Protein AF-A0A260YWH6-F1 (afdb_monomer)

Structure (mmCIF, N/CA/C/O backbone):
data_AF-A0A260YWH6-F1
#
_entry.id   AF-A0A260YWH6-F1
#
loop_
_atom_site.group_PDB
_atom_site.id
_atom_site.type_symbol
_atom_site.label_atom_id
_atom_site.label_alt_id
_atom_site.label_comp_id
_atom_site.label_asym_id
_atom_site.label_entity_id
_atom_site.label_seq_id
_atom_site.pdbx_PDB_ins_code
_atom_site.Cartn_x
_atom_site.Cartn_y
_atom_site.Cartn_z
_atom_site.occupancy
_atom_site.B_iso_or_equiv
_atom_site.auth_seq_id
_atom_site.auth_comp_id
_atom_site.auth_asym_id
_atom_site.auth_atom_id
_atom_site.pdbx_PDB_model_num
ATOM 1 N N . MET A 1 1 ? -33.234 31.877 39.014 1.00 32.28 1 MET A N 1
ATOM 2 C CA . MET A 1 1 ? -32.967 30.849 40.041 1.00 32.28 1 MET A CA 1
ATOM 3 C C . MET A 1 1 ? -32.584 29.571 39.314 1.00 32.28 1 MET A C 1
ATOM 5 O O . MET A 1 1 ? -33.385 29.103 38.520 1.00 32.28 1 MET A O 1
ATOM 9 N N . LEU A 1 2 ? -31.367 29.059 39.511 1.00 42.53 2 LEU A N 1
ATOM 10 C CA . LEU A 1 2 ? -31.005 27.709 39.069 1.00 42.53 2 LEU A CA 1
ATOM 11 C C . LEU A 1 2 ? -31.617 26.743 40.082 1.00 42.53 2 LEU A C 1
ATOM 13 O O . LEU A 1 2 ? -31.107 26.606 41.191 1.00 42.53 2 LEU A O 1
ATOM 17 N N . GLN A 1 3 ? -32.765 26.162 39.741 1.00 45.50 3 GLN A N 1
ATOM 18 C CA . GLN A 1 3 ? -33.312 25.055 40.515 1.00 45.50 3 GLN A CA 1
ATOM 19 C C . GLN A 1 3 ? -32.370 23.866 40.331 1.00 45.50 3 GLN A C 1
ATOM 21 O O . GLN A 1 3 ? -32.133 23.433 39.204 1.00 45.50 3 GLN A O 1
ATOM 26 N N . SER A 1 4 ? -31.817 23.351 41.430 1.00 48.03 4 SER A N 1
ATOM 27 C CA . SER A 1 4 ? -31.224 22.020 41.441 1.00 48.03 4 SER A CA 1
ATOM 28 C C . SER A 1 4 ? -32.357 21.038 41.165 1.00 48.03 4 SER A C 1
ATOM 30 O O . SER A 1 4 ? -33.121 20.694 42.067 1.00 48.03 4 SER A O 1
ATOM 32 N N . VAL A 1 5 ? -32.522 20.661 39.898 1.00 60.81 5 VAL A N 1
ATOM 33 C CA . VAL A 1 5 ? -33.366 19.530 39.522 1.00 60.81 5 VAL A CA 1
ATOM 34 C C . VAL A 1 5 ? -32.841 18.359 40.340 1.00 60.81 5 VAL A C 1
ATOM 36 O O . VAL A 1 5 ? -31.656 18.035 40.251 1.00 60.81 5 VAL A O 1
ATOM 39 N N . SER A 1 6 ? -33.684 17.785 41.198 1.00 63.22 6 SER A N 1
ATOM 40 C CA . SER A 1 6 ? -33.391 16.519 41.858 1.00 63.22 6 SER A CA 1
ATOM 41 C C . SER A 1 6 ? -33.384 15.458 40.765 1.00 63.22 6 SER A C 1
ATOM 43 O O . SER A 1 6 ? -34.406 14.835 40.490 1.00 63.22 6 SER A O 1
ATOM 45 N N . LEU A 1 7 ? -32.261 15.367 40.055 1.00 59.47 7 LEU A N 1
ATOM 46 C CA . LEU A 1 7 ? -32.032 14.378 39.022 1.00 59.47 7 LEU A CA 1
ATOM 47 C C . LEU A 1 7 ? -32.087 13.031 39.738 1.00 59.47 7 LEU A C 1
ATOM 49 O O . LEU A 1 7 ? -31.235 12.757 40.588 1.00 59.47 7 LEU A O 1
ATOM 53 N N . SER A 1 8 ? -33.124 12.238 39.470 1.00 77.88 8 SER A N 1
ATOM 54 C CA . SER A 1 8 ? -33.134 10.868 39.961 1.00 77.88 8 SER A CA 1
ATOM 55 C C . SER A 1 8 ? -31.945 10.125 39.344 1.00 77.88 8 SER A C 1
ATOM 57 O O . SER A 1 8 ? -31.432 10.505 38.288 1.00 77.88 8 SER A O 1
ATOM 59 N N . GLU A 1 9 ? -31.469 9.078 40.009 1.00 75.75 9 GLU A N 1
ATOM 60 C CA . GLU A 1 9 ? -30.379 8.255 39.477 1.00 75.75 9 GLU A CA 1
ATOM 61 C C . GLU A 1 9 ? -30.746 7.674 38.097 1.00 75.75 9 GLU A C 1
ATOM 63 O O . GLU A 1 9 ? -29.919 7.633 37.187 1.00 75.75 9 GLU A O 1
ATOM 68 N N . GLU A 1 10 ? -32.022 7.347 37.895 1.00 81.38 10 GLU A N 1
ATOM 69 C CA . GLU A 1 10 ? -32.573 6.899 36.614 1.00 81.38 10 GLU A CA 1
ATOM 70 C C . GLU A 1 10 ? -32.514 7.993 35.538 1.00 81.38 10 GLU A C 1
ATOM 72 O O . GLU A 1 10 ? -32.070 7.723 34.421 1.00 81.38 10 GLU A O 1
ATOM 77 N N . ASP A 1 11 ? -32.861 9.241 35.871 1.00 80.19 11 ASP A N 1
ATOM 78 C CA . ASP A 1 11 ? -32.753 10.379 34.948 1.00 80.19 11 ASP A CA 1
ATOM 79 C C . ASP A 1 11 ? -31.291 10.694 34.595 1.00 80.19 11 ASP A C 1
ATOM 81 O O . ASP A 1 11 ? -30.980 11.035 33.450 1.00 80.19 11 ASP A O 1
ATOM 85 N N . TYR A 1 12 ? -30.374 10.544 35.557 1.00 81.81 12 TYR A N 1
ATOM 86 C CA . TYR A 1 12 ? -28.936 10.675 35.329 1.00 81.81 12 TYR A CA 1
ATOM 87 C C . TYR A 1 12 ? -28.430 9.627 34.334 1.00 81.81 12 TYR A C 1
ATOM 89 O O . TYR A 1 12 ? -27.740 9.973 33.370 1.00 81.81 12 TYR A O 1
ATOM 97 N N . HIS A 1 13 ? -28.788 8.357 34.533 1.00 83.38 13 HIS A N 1
ATOM 98 C CA . HIS A 1 13 ? -28.404 7.273 33.632 1.00 83.38 13 HIS A CA 1
ATOM 99 C C . HIS A 1 13 ? -29.040 7.422 32.248 1.00 83.38 13 HIS A C 1
ATOM 101 O O . HIS A 1 13 ? -28.347 7.262 31.245 1.00 83.38 13 HIS A O 1
ATOM 107 N N . ALA A 1 14 ? -30.311 7.821 32.167 1.00 84.19 14 ALA A N 1
ATOM 108 C CA . ALA A 1 14 ? -30.985 8.074 30.897 1.00 84.19 14 ALA A CA 1
ATOM 109 C C . ALA A 1 14 ? -30.327 9.222 30.112 1.00 84.19 14 ALA A C 1
ATOM 111 O O . ALA A 1 14 ? -30.090 9.098 28.906 1.00 84.19 14 ALA A O 1
ATOM 112 N N . LEU A 1 15 ? -29.982 10.324 30.788 1.00 82.50 15 LEU A N 1
ATOM 113 C CA . LEU A 1 15 ? -29.278 11.450 30.176 1.00 82.50 15 LEU A CA 1
ATOM 114 C C . LEU A 1 15 ? -27.868 11.050 29.737 1.00 82.50 15 LEU A C 1
ATOM 116 O O . LEU A 1 15 ? -27.470 11.358 28.614 1.00 82.50 15 LEU A O 1
ATOM 120 N N . ARG A 1 16 ? -27.130 10.332 30.589 1.00 80.19 16 ARG A N 1
ATOM 121 C CA . ARG A 1 16 ? -25.798 9.809 30.273 1.00 80.19 16 ARG A CA 1
ATOM 122 C C . ARG A 1 16 ? -25.835 8.901 29.048 1.00 80.19 16 ARG A C 1
ATOM 124 O O . ARG A 1 16 ? -25.057 9.135 28.134 1.00 80.19 16 ARG A O 1
ATOM 131 N N . ASP A 1 17 ? -26.747 7.937 28.981 1.00 80.69 17 ASP A N 1
ATOM 132 C CA . ASP A 1 17 ? -26.873 7.033 27.834 1.00 80.69 17 ASP A CA 1
ATOM 133 C C . ASP A 1 17 ? -27.301 7.768 26.557 1.00 80.69 17 ASP A C 1
ATOM 135 O O . ASP A 1 17 ? -26.948 7.368 25.446 1.00 80.69 17 ASP A O 1
ATOM 139 N N . SER A 1 18 ? -28.104 8.827 26.682 1.00 80.50 18 SER A N 1
ATOM 140 C CA . SER A 1 18 ? -28.495 9.668 25.548 1.00 80.50 18 SER A CA 1
ATOM 141 C C . SER A 1 18 ? -27.300 10.463 25.018 1.00 80.50 18 SER A C 1
ATOM 143 O O . SER A 1 18 ? -27.020 10.438 23.819 1.00 80.50 18 SER A O 1
ATOM 145 N N . LEU A 1 19 ? -26.524 11.078 25.915 1.00 77.38 19 LEU A N 1
ATOM 146 C CA . LEU A 1 19 ? -25.275 11.762 25.580 1.00 77.38 19 LEU A CA 1
ATOM 147 C C . LEU A 1 19 ? -24.243 10.786 25.010 1.00 77.38 19 LEU A C 1
ATOM 149 O O . LEU A 1 19 ? -23.577 11.094 24.027 1.00 77.38 19 LEU A O 1
ATOM 153 N N . GLU A 1 20 ? -24.142 9.582 25.562 1.00 74.50 20 GLU A N 1
ATOM 154 C CA . GLU A 1 20 ? -23.256 8.545 25.054 1.00 74.50 20 GLU A CA 1
ATOM 155 C C . GLU A 1 20 ? -23.697 8.100 23.651 1.00 74.50 20 GLU A C 1
ATOM 157 O O . GLU A 1 20 ? -22.885 8.057 22.739 1.00 74.50 20 GLU A O 1
ATOM 162 N N . ARG A 1 21 ? -24.990 7.912 23.382 1.00 70.50 21 ARG A N 1
ATOM 163 C CA . ARG A 1 21 ? -25.473 7.635 22.015 1.00 70.50 21 ARG A CA 1
ATOM 164 C C . ARG A 1 21 ? -25.242 8.787 21.035 1.00 70.50 21 ARG A C 1
ATOM 166 O O . ARG A 1 21 ? -24.959 8.547 19.863 1.00 70.50 21 ARG A O 1
ATOM 173 N N . GLN A 1 22 ? -25.373 10.029 21.490 1.00 68.62 22 GLN A N 1
ATOM 174 C CA . GLN A 1 22 ? -25.286 11.209 20.630 1.00 68.62 22 GLN A CA 1
ATOM 175 C C . GLN A 1 22 ? -23.834 11.624 20.340 1.00 68.62 22 GLN A C 1
ATOM 177 O O . GLN A 1 22 ? -23.536 12.083 19.235 1.00 68.62 22 GLN A O 1
ATOM 182 N N . TYR A 1 23 ? -22.927 11.419 21.299 1.00 61.41 23 TYR A N 1
ATOM 183 C CA . TYR A 1 23 ? -21.534 11.870 21.233 1.00 61.41 23 TYR A CA 1
ATOM 184 C C . TYR A 1 23 ? -20.511 10.727 21.171 1.00 61.41 23 TYR A C 1
ATOM 186 O O . TYR A 1 23 ? -19.459 10.901 20.557 1.00 61.41 23 TYR A O 1
ATOM 194 N N . ASN A 1 24 ? -20.808 9.538 21.704 1.00 63.50 24 ASN A N 1
ATOM 195 C CA . ASN A 1 24 ? -19.923 8.367 21.663 1.00 63.50 24 ASN A CA 1
ATOM 196 C C . ASN A 1 24 ? -20.107 7.574 20.354 1.00 63.50 24 ASN A C 1
ATOM 198 O O . ASN A 1 24 ? -20.409 6.380 20.331 1.00 63.50 24 ASN A O 1
ATOM 202 N N . ARG A 1 25 ? -19.879 8.249 19.218 1.00 65.44 25 ARG A N 1
ATOM 203 C CA . ARG A 1 25 ? -19.856 7.640 17.872 1.00 65.44 25 ARG A CA 1
ATOM 204 C C . ARG A 1 25 ? -18.601 6.793 17.632 1.00 65.44 25 ARG A C 1
ATOM 206 O O . ARG A 1 25 ? -18.305 6.426 16.497 1.00 65.44 25 ARG A O 1
ATOM 213 N N . ASP A 1 26 ? -17.818 6.478 18.661 1.00 65.62 26 ASP A N 1
ATOM 214 C CA . ASP A 1 26 ? -16.565 5.738 18.511 1.00 65.62 26 ASP A CA 1
ATOM 215 C C . ASP A 1 26 ? -16.775 4.318 17.990 1.00 65.62 26 ASP A C 1
ATOM 217 O O . ASP A 1 26 ? -15.992 3.835 17.169 1.00 65.62 26 ASP A O 1
ATOM 221 N N . LYS A 1 27 ? -17.875 3.674 18.389 1.00 64.06 27 LYS A N 1
ATOM 222 C CA . LYS A 1 27 ? -18.241 2.342 17.898 1.00 64.06 27 LYS A CA 1
ATOM 223 C C . LYS A 1 27 ? -18.649 2.380 16.422 1.00 64.06 27 LYS A C 1
ATOM 225 O O . LYS A 1 27 ? -18.122 1.604 15.627 1.00 64.06 27 LYS A O 1
ATOM 230 N N . ASP A 1 28 ? -19.483 3.349 16.043 1.00 70.12 28 ASP A N 1
ATOM 231 C CA . ASP A 1 28 ? -19.915 3.559 14.655 1.00 70.12 28 ASP A CA 1
ATOM 232 C C . ASP A 1 28 ? -18.749 3.970 13.747 1.00 70.12 28 ASP A C 1
ATOM 234 O O . ASP A 1 28 ? -18.613 3.485 12.624 1.00 70.12 28 ASP A O 1
ATOM 238 N N . THR A 1 29 ? -17.851 4.825 14.241 1.00 76.62 29 THR A N 1
ATOM 239 C CA . THR A 1 29 ? -16.655 5.245 13.498 1.00 76.62 29 THR A CA 1
ATOM 240 C C . THR A 1 29 ? -15.651 4.107 13.352 1.00 76.62 29 THR A C 1
ATOM 242 O O . THR A 1 29 ? -15.090 3.948 12.272 1.00 76.62 29 THR A O 1
ATOM 245 N N . LYS A 1 30 ? -15.460 3.263 14.374 1.00 82.56 30 LYS A N 1
ATOM 246 C CA . LYS A 1 30 ? -14.641 2.045 14.273 1.00 82.56 30 LYS A CA 1
ATOM 247 C C . LYS A 1 30 ? -15.208 1.074 13.236 1.00 82.56 30 LYS A C 1
ATOM 249 O O . LYS A 1 30 ? -14.462 0.615 12.374 1.00 82.56 30 LYS A O 1
ATOM 254 N N . GLN A 1 31 ? -16.512 0.802 13.279 1.00 82.50 31 GLN A N 1
ATOM 255 C CA . GLN A 1 31 ? -17.187 -0.059 12.302 1.00 82.50 31 GLN A CA 1
ATOM 256 C C . GLN A 1 31 ? -17.036 0.496 10.875 1.00 82.50 31 GLN A C 1
ATOM 258 O O . GLN A 1 31 ? -16.728 -0.248 9.945 1.00 82.50 31 GLN A O 1
ATOM 263 N N . ASN A 1 32 ? -17.188 1.812 10.710 1.00 84.94 32 ASN A N 1
ATOM 264 C CA . ASN A 1 32 ? -17.016 2.494 9.431 1.00 84.94 32 ASN A CA 1
ATOM 265 C C . ASN A 1 32 ? -15.573 2.384 8.906 1.00 84.94 32 ASN A C 1
ATOM 267 O O . ASN A 1 32 ? -15.369 2.050 7.744 1.00 84.94 32 ASN A O 1
ATOM 271 N N . LEU A 1 33 ? -14.564 2.594 9.754 1.00 85.88 33 LEU A N 1
ATOM 272 C CA . LEU A 1 33 ? -13.154 2.451 9.373 1.00 85.88 33 LEU A CA 1
ATOM 273 C C . LEU A 1 33 ? -12.811 1.008 8.961 1.00 85.88 33 LEU A C 1
ATOM 275 O O . LEU A 1 33 ? -12.128 0.804 7.960 1.00 85.88 33 LEU A O 1
ATOM 279 N N . ILE A 1 34 ? -13.325 0.003 9.680 1.00 86.69 34 ILE A N 1
ATOM 280 C CA . ILE A 1 34 ? -13.176 -1.413 9.298 1.00 86.69 34 ILE A CA 1
ATOM 281 C C . ILE A 1 34 ? -13.825 -1.665 7.933 1.00 86.69 34 ILE A C 1
ATOM 283 O O . ILE A 1 34 ? -13.226 -2.301 7.070 1.00 86.69 34 ILE A O 1
ATOM 287 N N . HIS A 1 35 ? -15.030 -1.138 7.709 1.00 86.88 35 HIS A N 1
ATOM 288 C CA . HIS A 1 35 ? -15.725 -1.268 6.429 1.00 86.88 35 HIS A CA 1
ATOM 289 C C . HIS A 1 35 ? -14.957 -0.615 5.279 1.00 86.88 35 HIS A C 1
ATOM 291 O O . HIS A 1 35 ? -14.865 -1.193 4.197 1.00 86.88 35 HIS A O 1
ATOM 297 N N . GLN A 1 36 ? -14.363 0.556 5.519 1.00 87.75 36 GLN A N 1
ATOM 298 C CA . GLN A 1 36 ? -13.505 1.236 4.552 1.00 87.75 36 GLN A CA 1
ATOM 299 C C . GLN A 1 36 ? -12.283 0.391 4.201 1.00 87.75 36 GLN A C 1
ATOM 301 O O . GLN A 1 36 ? -12.016 0.212 3.018 1.00 87.75 36 GLN A O 1
ATOM 306 N N . LEU A 1 37 ? -11.589 -0.190 5.188 1.00 90.00 37 LEU A N 1
ATOM 307 C CA . LEU A 1 37 ? -10.461 -1.090 4.922 1.00 90.00 37 LEU A CA 1
ATOM 308 C C . LEU A 1 37 ? -10.897 -2.352 4.173 1.00 90.00 37 LEU A C 1
ATOM 310 O O . LEU A 1 37 ? -10.248 -2.754 3.211 1.00 90.00 37 LEU A O 1
ATOM 314 N N . ASN A 1 38 ? -12.022 -2.956 4.553 1.00 87.12 38 ASN A N 1
ATOM 315 C CA . ASN A 1 38 ? -12.535 -4.162 3.903 1.00 87.12 38 ASN A CA 1
ATOM 316 C C . ASN A 1 38 ? -12.938 -3.917 2.447 1.00 87.12 38 ASN A C 1
ATOM 318 O O . ASN A 1 38 ? -12.718 -4.788 1.608 1.00 87.12 38 ASN A O 1
ATOM 322 N N . LYS A 1 39 ? -13.470 -2.737 2.126 1.00 89.38 39 LYS A N 1
ATOM 323 C CA . LYS A 1 39 ? -13.780 -2.332 0.748 1.00 89.38 39 LYS A CA 1
ATOM 324 C C . LYS A 1 39 ? -12.595 -1.743 -0.007 1.00 89.38 39 LYS A C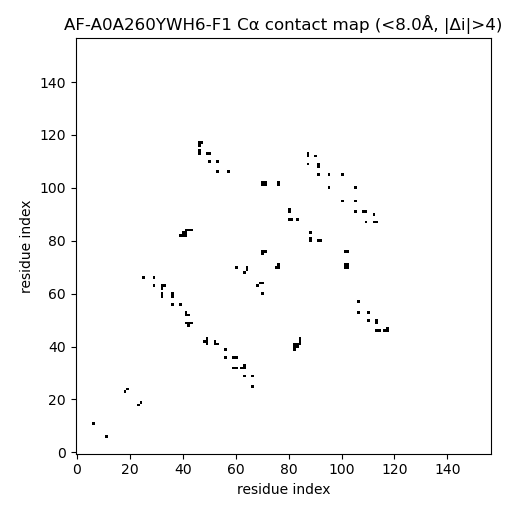 1
ATOM 326 O O . LYS A 1 39 ? -12.699 -1.550 -1.212 1.00 89.38 39 LYS A O 1
ATOM 331 N N . PHE A 1 40 ? -11.493 -1.457 0.680 1.00 91.50 40 PHE A N 1
ATOM 332 C CA . PHE A 1 40 ? -10.318 -0.869 0.063 1.00 91.50 40 PHE A CA 1
ATOM 333 C C . PHE A 1 40 ? -9.720 -1.820 -0.975 1.00 91.50 40 PHE A C 1
ATOM 335 O O . PHE A 1 40 ? -9.485 -2.997 -0.673 1.00 91.50 40 PHE A O 1
ATOM 342 N N . SER A 1 41 ? -9.451 -1.284 -2.159 1.00 88.94 41 SER A N 1
ATOM 343 C CA . SER A 1 41 ? -8.736 -1.929 -3.256 1.00 88.94 41 SER A CA 1
ATOM 344 C C . SER A 1 41 ? -7.559 -1.048 -3.648 1.00 88.94 41 SER A C 1
ATOM 346 O O . SER A 1 41 ? -7.710 0.169 -3.746 1.00 88.94 41 SER A O 1
ATOM 348 N N . PHE A 1 42 ? -6.403 -1.659 -3.871 1.00 90.88 42 PHE A N 1
ATOM 349 C CA . PHE A 1 42 ? -5.229 -0.946 -4.352 1.00 90.88 42 PHE A CA 1
ATOM 350 C C . PHE A 1 42 ? -5.297 -0.764 -5.866 1.00 90.88 42 PHE A C 1
ATOM 352 O O . PHE A 1 42 ? -5.760 -1.652 -6.579 1.00 90.88 42 PHE A O 1
ATOM 359 N N . SER A 1 43 ? -4.800 0.371 -6.348 1.00 89.62 43 SER A N 1
ATOM 360 C CA . SER A 1 43 ? -4.570 0.584 -7.775 1.00 89.62 43 SER A CA 1
ATOM 361 C C . SER A 1 43 ? -3.520 -0.397 -8.313 1.00 89.62 43 SER A C 1
ATOM 363 O O . SER A 1 43 ? -2.476 -0.584 -7.688 1.00 89.62 43 SER A O 1
ATOM 365 N N . GLU A 1 44 ? -3.775 -1.002 -9.477 1.00 87.38 44 GLU A N 1
ATOM 366 C CA . GLU A 1 44 ? -2.864 -1.974 -10.116 1.00 87.38 44 GLU A CA 1
ATOM 367 C C . GLU A 1 44 ? -2.079 -1.397 -11.307 1.00 87.38 44 GLU A C 1
ATOM 369 O O . GLU A 1 44 ? -1.051 -1.954 -11.698 1.00 87.38 44 GLU A O 1
ATOM 374 N N . ASP A 1 45 ? -2.547 -0.273 -11.859 1.00 83.31 45 ASP A N 1
ATOM 375 C CA . ASP A 1 45 ? -2.061 0.285 -13.128 1.00 83.31 45 ASP A CA 1
ATOM 376 C C . ASP A 1 45 ? -0.861 1.230 -12.975 1.00 83.31 45 ASP A C 1
ATOM 378 O O . ASP A 1 45 ? -0.122 1.464 -13.929 1.00 83.31 45 ASP A O 1
ATOM 382 N N . SER A 1 46 ? -0.674 1.809 -11.788 1.00 87.62 46 SER A N 1
ATOM 383 C CA . SER A 1 46 ? 0.299 2.874 -11.543 1.00 87.62 46 SER A CA 1
ATOM 384 C C . SER A 1 46 ? 0.957 2.694 -10.185 1.00 87.62 46 SER A C 1
ATOM 386 O O . SER A 1 46 ? 0.296 2.705 -9.143 1.00 87.62 46 SER A O 1
ATOM 388 N N . TYR A 1 47 ? 2.288 2.590 -10.180 1.00 88.50 47 TYR A N 1
ATOM 389 C CA . TYR A 1 47 ? 3.053 2.533 -8.936 1.00 88.50 47 TYR A CA 1
ATOM 390 C C . TYR A 1 47 ? 2.925 3.821 -8.118 1.00 88.50 47 TYR A C 1
ATOM 392 O O . TYR A 1 47 ? 3.115 3.785 -6.905 1.00 88.50 47 TYR A O 1
ATOM 400 N N . GLU A 1 48 ? 2.643 4.965 -8.746 1.00 86.75 48 GLU A N 1
ATOM 401 C CA . GLU A 1 48 ? 2.390 6.230 -8.041 1.00 86.75 48 GLU A CA 1
ATOM 402 C C . GLU A 1 48 ? 1.069 6.202 -7.280 1.00 86.75 48 GLU A C 1
ATOM 404 O O . GLU A 1 48 ? 1.014 6.561 -6.102 1.00 86.75 48 GLU A O 1
ATOM 409 N N . ASP A 1 49 ? 0.018 5.705 -7.921 1.00 90.19 49 ASP A N 1
ATOM 410 C CA . ASP A 1 49 ? -1.295 5.617 -7.294 1.00 90.19 49 ASP A CA 1
ATOM 411 C C . ASP A 1 49 ? -1.325 4.520 -6.230 1.00 90.19 49 ASP A C 1
ATOM 413 O O . ASP A 1 49 ? -1.889 4.723 -5.157 1.00 90.19 49 ASP A O 1
ATOM 417 N N . MET A 1 50 ? -0.590 3.426 -6.440 1.00 91.81 50 MET A N 1
ATOM 418 C CA . MET A 1 50 ? -0.407 2.384 -5.432 1.00 91.81 50 MET A CA 1
ATOM 419 C C . MET A 1 50 ? 0.281 2.904 -4.159 1.00 91.81 50 MET A C 1
ATOM 421 O O . MET A 1 50 ? -0.096 2.523 -3.052 1.00 91.81 50 MET A O 1
ATOM 425 N N . GLU A 1 51 ? 1.258 3.807 -4.287 1.00 90.62 51 GLU A N 1
ATOM 426 C CA . GLU A 1 51 ? 1.911 4.450 -3.139 1.00 90.62 51 GLU A CA 1
ATOM 427 C C . GLU A 1 51 ? 0.945 5.376 -2.379 1.00 90.62 51 GLU A C 1
ATOM 429 O O . GLU A 1 51 ? 0.899 5.376 -1.144 1.00 90.62 51 GLU A O 1
ATOM 434 N N . LYS A 1 52 ? 0.125 6.146 -3.104 1.00 91.50 52 LYS A N 1
ATOM 435 C CA . LYS A 1 52 ? -0.933 6.980 -2.506 1.00 91.50 52 LYS A CA 1
ATOM 436 C C . LYS A 1 52 ? -1.964 6.120 -1.781 1.00 91.50 52 LYS A C 1
ATOM 438 O O . LYS A 1 52 ? -2.392 6.470 -0.682 1.00 91.50 52 LYS A O 1
ATOM 443 N N . ASP A 1 53 ? -2.343 4.994 -2.367 1.00 93.00 53 ASP A N 1
ATOM 444 C CA . ASP A 1 53 ? -3.298 4.061 -1.782 1.00 93.00 53 ASP A CA 1
ATOM 445 C C . ASP A 1 53 ? -2.731 3.375 -0.538 1.00 93.00 53 ASP A C 1
ATOM 447 O O . ASP A 1 53 ? -3.423 3.289 0.478 1.00 93.00 53 ASP A O 1
ATOM 451 N N . LEU A 1 54 ? -1.449 3.002 -0.545 1.00 93.38 54 LEU A N 1
ATOM 452 C CA . LEU A 1 54 ? -0.765 2.494 0.644 1.00 93.38 54 LEU A CA 1
ATOM 453 C C . LEU A 1 54 ? -0.771 3.515 1.781 1.00 93.38 54 LEU A C 1
ATOM 455 O O . LEU A 1 54 ? -1.094 3.163 2.916 1.00 93.38 54 LEU A O 1
ATOM 459 N N . ASN A 1 55 ? -0.489 4.783 1.482 1.00 92.44 55 ASN A N 1
ATOM 460 C CA . ASN A 1 55 ? -0.568 5.861 2.465 1.00 92.44 55 ASN A CA 1
ATOM 461 C C . ASN A 1 55 ? -1.980 6.001 3.054 1.00 92.44 55 ASN A C 1
ATOM 463 O O . ASN A 1 55 ? -2.129 6.017 4.276 1.00 92.44 55 ASN A O 1
ATOM 467 N N . LYS A 1 56 ? -3.024 6.025 2.210 1.00 92.38 56 LYS A N 1
ATOM 468 C CA . LYS A 1 56 ? -4.427 6.081 2.665 1.00 92.38 56 LYS A CA 1
ATOM 469 C C . LYS A 1 56 ? -4.778 4.892 3.558 1.00 92.38 56 LYS A C 1
ATOM 471 O O . LYS A 1 56 ? -5.357 5.082 4.627 1.00 92.38 56 LYS A O 1
ATOM 476 N N . TYR A 1 57 ? -4.403 3.679 3.148 1.00 93.25 57 TYR A N 1
ATOM 477 C CA . TYR A 1 57 ? -4.636 2.467 3.930 1.00 93.25 57 TYR A CA 1
ATOM 478 C C . TYR A 1 57 ? -3.966 2.567 5.305 1.00 93.25 57 TYR A C 1
ATOM 480 O O . TYR A 1 57 ? -4.600 2.295 6.325 1.00 93.25 57 TYR A O 1
ATOM 488 N N . CYS A 1 58 ? -2.710 3.021 5.352 1.00 91.75 58 CYS A N 1
ATOM 489 C CA . CYS A 1 58 ? -1.971 3.218 6.596 1.00 91.75 58 CYS A CA 1
ATOM 490 C C . CYS A 1 58 ? -2.645 4.248 7.508 1.00 91.75 58 CYS A C 1
ATOM 492 O O . CYS A 1 58 ? -2.805 3.987 8.698 1.00 91.75 58 CYS A O 1
ATOM 494 N N . SER A 1 59 ? -3.091 5.389 6.977 1.00 90.00 59 SER A N 1
ATOM 495 C CA . SER A 1 59 ? -3.805 6.407 7.760 1.00 90.00 59 SER A CA 1
ATOM 496 C C . SER A 1 59 ? -5.087 5.859 8.394 1.00 90.00 59 SER A C 1
ATOM 498 O O . SER A 1 59 ? -5.339 6.083 9.582 1.00 90.00 59 SER A O 1
ATOM 500 N N . THR A 1 60 ? -5.873 5.089 7.640 1.00 89.75 60 THR A N 1
ATOM 501 C CA . THR A 1 60 ? -7.091 4.437 8.143 1.00 89.75 60 THR A CA 1
ATOM 502 C C . THR A 1 60 ? -6.761 3.356 9.177 1.00 89.75 60 THR A C 1
ATOM 504 O O . THR A 1 60 ? -7.392 3.296 10.233 1.00 89.75 60 THR A O 1
ATOM 507 N N . ALA A 1 61 ? -5.726 2.545 8.939 1.00 90.69 61 ALA A N 1
ATOM 508 C CA . ALA A 1 61 ? -5.259 1.526 9.878 1.00 90.69 61 ALA A CA 1
ATOM 509 C C . ALA A 1 61 ? -4.766 2.143 11.199 1.00 90.69 61 ALA A C 1
ATOM 511 O O . ALA A 1 61 ? -5.175 1.722 12.280 1.00 90.69 61 ALA A O 1
ATOM 512 N N . TYR A 1 62 ? -3.954 3.199 11.154 1.00 90.50 62 TYR A N 1
ATOM 513 C CA . TYR A 1 62 ? -3.495 3.883 12.365 1.00 90.50 62 TYR A CA 1
ATOM 514 C C . TYR A 1 62 ? -4.637 4.581 13.115 1.00 90.50 62 TYR A C 1
ATOM 516 O O . TYR A 1 62 ? -4.627 4.608 14.347 1.00 90.50 62 TYR A O 1
ATOM 524 N N . SER A 1 63 ? -5.669 5.042 12.405 1.00 86.38 63 SER A N 1
ATOM 525 C CA . SER A 1 63 ? -6.906 5.545 13.018 1.00 86.38 63 SER A CA 1
ATOM 526 C C . SER A 1 63 ? -7.706 4.446 13.732 1.00 86.38 63 SER A C 1
ATOM 528 O O . SER A 1 63 ? -8.370 4.710 14.730 1.00 86.38 63 SER A O 1
ATOM 530 N N . LEU A 1 64 ? -7.633 3.192 13.277 1.00 87.50 64 LEU A N 1
ATOM 531 C CA . LEU A 1 64 ? -8.191 2.051 14.015 1.00 87.50 64 LEU A CA 1
ATOM 532 C C . LEU A 1 64 ? -7.359 1.694 15.245 1.00 87.50 64 LEU A C 1
ATOM 534 O O . LEU A 1 64 ? -7.923 1.335 16.281 1.00 87.50 64 LEU A O 1
ATOM 538 N N . ARG A 1 65 ? -6.030 1.816 15.155 1.00 87.31 65 ARG A N 1
ATOM 539 C CA . ARG A 1 65 ? -5.126 1.600 16.292 1.00 87.31 65 ARG A CA 1
ATOM 540 C C . ARG A 1 65 ? -5.401 2.581 17.425 1.00 87.31 65 ARG A C 1
ATOM 542 O O . ARG A 1 65 ? -5.460 2.154 18.574 1.00 87.31 65 ARG A O 1
ATOM 549 N N . SER A 1 66 ? -5.612 3.865 17.125 1.00 82.50 66 SER A N 1
ATOM 550 C CA . SER A 1 66 ? -5.961 4.859 18.154 1.00 82.50 66 SER A CA 1
ATOM 551 C C . SER A 1 66 ? -7.303 4.564 18.836 1.00 82.50 66 SER A C 1
ATOM 553 O O . SER A 1 66 ? -7.494 4.938 19.987 1.00 82.50 66 SER A O 1
ATOM 555 N N . LYS A 1 67 ? -8.193 3.810 18.175 1.00 82.31 67 LYS A N 1
ATOM 556 C CA . LYS A 1 67 ? -9.461 3.289 18.719 1.00 82.31 67 LYS A CA 1
ATOM 557 C C . LYS A 1 67 ? -9.337 1.892 19.357 1.00 82.31 67 LYS A C 1
ATOM 559 O O . LYS A 1 67 ? -10.336 1.184 19.509 1.00 82.31 67 LYS A O 1
ATOM 564 N N . GLY A 1 68 ? -8.119 1.463 19.694 1.00 81.75 68 GLY A N 1
ATOM 565 C CA . GLY A 1 68 ? -7.849 0.225 20.433 1.00 81.75 68 GLY A CA 1
ATOM 566 C C . GLY A 1 68 ? -7.828 -1.058 19.596 1.00 81.75 68 GLY A C 1
ATOM 567 O O . GLY A 1 68 ? -7.997 -2.140 20.152 1.00 81.75 68 GLY A O 1
ATOM 568 N N . CYS A 1 69 ? -7.661 -0.983 18.270 1.00 84.69 69 CYS A N 1
ATOM 569 C CA . CYS A 1 69 ? -7.484 -2.179 17.434 1.00 84.69 69 CYS A CA 1
ATOM 570 C C . CYS A 1 69 ? -6.009 -2.599 17.360 1.00 84.69 69 CYS A C 1
ATOM 572 O O . CYS A 1 69 ? -5.133 -1.759 17.149 1.00 84.69 69 CYS A O 1
ATOM 574 N N . SER A 1 70 ? -5.735 -3.902 17.461 1.00 87.88 70 SER A N 1
ATOM 575 C CA . SER A 1 70 ? -4.401 -4.441 17.184 1.00 87.88 70 SER A CA 1
ATOM 576 C C . SER A 1 70 ? -4.192 -4.567 15.677 1.00 87.88 70 SER A C 1
ATOM 578 O O . SER A 1 70 ? -4.921 -5.295 15.009 1.00 87.88 70 SER A O 1
ATOM 580 N N . LEU A 1 71 ? -3.191 -3.866 15.141 1.00 87.88 71 LEU A N 1
ATOM 581 C CA . LEU A 1 71 ? -2.800 -3.989 13.729 1.00 87.88 71 LEU A CA 1
ATOM 582 C C . LEU A 1 71 ? -1.853 -5.167 13.482 1.00 87.88 71 LEU A C 1
ATOM 584 O O . LEU A 1 71 ? -1.659 -5.560 12.342 1.00 87.88 71 LEU A O 1
ATOM 588 N N . ASN A 1 72 ? -1.264 -5.727 14.539 1.00 89.19 72 ASN A N 1
ATOM 589 C CA . ASN A 1 72 ? -0.363 -6.880 14.450 1.00 89.19 72 ASN A CA 1
ATOM 590 C C . ASN A 1 72 ? -1.110 -8.211 14.602 1.00 89.19 72 ASN A C 1
ATOM 592 O O . ASN A 1 72 ? -0.488 -9.252 14.778 1.00 89.19 72 ASN A O 1
ATOM 596 N N . ASP A 1 73 ? -2.440 -8.171 14.591 1.00 88.56 73 ASP A N 1
ATOM 597 C CA . ASP A 1 73 ? -3.260 -9.369 14.586 1.00 88.56 73 ASP A CA 1
ATOM 598 C C . ASP A 1 73 ? -3.099 -10.124 13.257 1.00 88.56 73 ASP A C 1
ATOM 600 O O . ASP A 1 73 ? -3.143 -9.518 12.183 1.00 88.56 73 ASP A O 1
ATOM 604 N N . SER A 1 74 ? -2.934 -11.447 13.316 1.00 85.56 74 SER A N 1
ATOM 605 C CA . SER A 1 74 ? -2.688 -12.269 12.127 1.00 85.56 74 SER A CA 1
ATOM 606 C C . SER A 1 74 ? -3.801 -12.147 11.085 1.00 85.56 74 SER A C 1
ATOM 608 O O . SER A 1 74 ? -3.518 -12.179 9.889 1.00 85.56 74 SER A O 1
ATOM 610 N N . PHE A 1 75 ? -5.062 -11.966 11.494 1.00 86.56 75 PHE A N 1
ATOM 611 C CA . PHE A 1 75 ? -6.160 -11.753 10.550 1.00 86.56 75 PHE A CA 1
ATOM 612 C C . PHE A 1 75 ? -6.015 -10.407 9.835 1.00 86.56 75 PHE A C 1
ATOM 614 O O . PHE A 1 75 ? -6.193 -10.329 8.618 1.00 86.56 75 PHE A O 1
ATOM 621 N N . PHE A 1 76 ? -5.636 -9.355 10.564 1.00 89.69 76 PHE A N 1
ATOM 622 C CA . PHE A 1 76 ? -5.401 -8.035 9.980 1.00 89.69 76 PHE A CA 1
ATOM 623 C C . PHE A 1 76 ? -4.221 -8.037 9.001 1.00 89.69 76 PHE A C 1
ATOM 625 O O . PHE A 1 76 ? -4.345 -7.513 7.893 1.00 89.69 76 PHE A O 1
ATOM 632 N N . LEU A 1 77 ? -3.098 -8.655 9.379 1.00 91.12 77 LEU A N 1
ATOM 633 C CA . LEU A 1 77 ? -1.904 -8.745 8.534 1.00 91.12 77 LEU A CA 1
ATOM 634 C C . LEU A 1 77 ? -2.185 -9.541 7.255 1.00 91.12 77 LEU A C 1
ATOM 636 O O . LEU A 1 77 ? -1.870 -9.076 6.161 1.00 91.12 77 LEU A O 1
ATOM 640 N N . ASN A 1 78 ? -2.855 -10.689 7.369 1.00 89.56 78 ASN A N 1
ATOM 641 C CA . ASN A 1 78 ? -3.238 -11.493 6.209 1.00 89.56 78 ASN A CA 1
ATOM 642 C C . ASN A 1 78 ? -4.241 -10.764 5.304 1.00 89.56 78 ASN A C 1
ATOM 644 O O . ASN A 1 78 ? -4.106 -10.816 4.084 1.00 89.56 78 ASN A O 1
ATOM 648 N N . SER A 1 79 ? -5.207 -10.040 5.881 1.00 90.56 79 SER A N 1
ATOM 649 C CA . SER A 1 79 ? -6.152 -9.207 5.122 1.00 90.56 79 SER A CA 1
ATOM 650 C C . SER A 1 79 ? -5.440 -8.084 4.365 1.00 90.56 79 SER A C 1
ATOM 652 O O . SER A 1 79 ? -5.731 -7.846 3.193 1.00 90.56 79 SER A O 1
ATOM 654 N N . PHE A 1 80 ? -4.457 -7.433 4.996 1.00 91.88 80 PHE A N 1
ATOM 655 C CA . PHE A 1 80 ? -3.618 -6.437 4.334 1.00 91.88 80 PHE A CA 1
ATOM 656 C C . PHE A 1 80 ? -2.853 -7.047 3.155 1.00 91.88 80 PHE A C 1
ATOM 658 O O . PHE A 1 80 ? -2.939 -6.520 2.049 1.00 91.88 80 PHE A O 1
ATOM 665 N N . ILE A 1 81 ? -2.162 -8.174 3.361 1.00 91.19 81 ILE A N 1
ATOM 666 C CA . ILE A 1 81 ? -1.383 -8.833 2.304 1.00 91.19 81 ILE A CA 1
ATOM 667 C C . ILE A 1 81 ? -2.285 -9.259 1.141 1.00 91.19 81 ILE A C 1
ATOM 669 O O . ILE A 1 81 ? -1.937 -9.014 -0.009 1.00 91.19 81 ILE A O 1
ATOM 673 N N . ALA A 1 82 ? -3.455 -9.834 1.425 1.00 90.81 82 ALA A N 1
ATOM 674 C CA . ALA A 1 82 ? -4.399 -10.296 0.407 1.00 90.81 82 ALA A CA 1
ATOM 675 C C . ALA A 1 82 ? -4.982 -9.166 -0.461 1.00 90.81 82 ALA A C 1
ATOM 677 O O . ALA A 1 82 ? -5.479 -9.427 -1.553 1.00 90.81 82 ALA A O 1
ATOM 678 N N . LYS A 1 83 ? -4.944 -7.918 0.019 1.00 91.81 83 LYS A N 1
ATOM 679 C CA . LYS A 1 83 ? -5.405 -6.740 -0.728 1.00 91.81 83 LYS A CA 1
ATOM 680 C C . LYS A 1 83 ? -4.342 -6.152 -1.645 1.00 91.81 83 LYS A C 1
ATOM 682 O O . LYS A 1 83 ? -4.683 -5.333 -2.494 1.00 91.81 83 LYS A O 1
ATOM 687 N N . LEU A 1 84 ? -3.076 -6.516 -1.455 1.00 91.75 84 LEU A N 1
ATOM 688 C CA . LEU A 1 84 ? -1.993 -5.974 -2.260 1.00 91.75 84 LEU A CA 1
ATOM 689 C C . LEU A 1 84 ? -2.087 -6.478 -3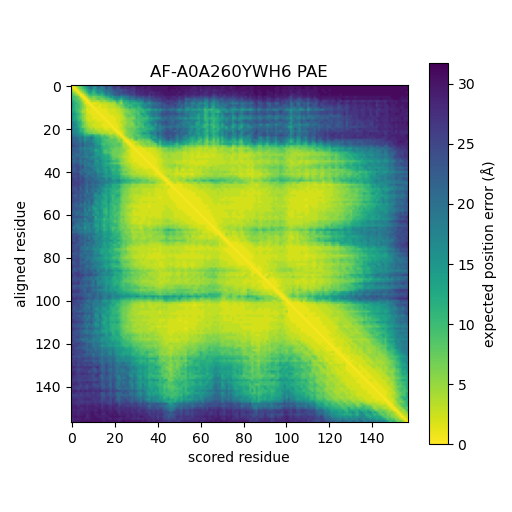.707 1.00 91.75 84 LEU A C 1
ATOM 691 O O . LEU A 1 84 ? -2.405 -7.647 -3.931 1.00 91.75 84 LEU A O 1
ATOM 695 N N . PRO A 1 85 ? -1.720 -5.645 -4.694 1.00 90.44 85 PRO A N 1
ATOM 696 C CA . PRO A 1 85 ? -1.643 -6.073 -6.083 1.00 90.44 85 PRO A CA 1
ATOM 697 C C . PRO A 1 85 ? -0.661 -7.234 -6.257 1.00 90.44 85 PRO A C 1
ATOM 699 O O . PRO A 1 85 ? 0.417 -7.252 -5.648 1.00 90.44 85 PRO A O 1
ATOM 702 N N . GLN A 1 86 ? -0.988 -8.182 -7.141 1.00 88.00 86 GLN A N 1
ATOM 703 C CA . GLN A 1 86 ? -0.224 -9.425 -7.340 1.00 88.00 86 GLN A CA 1
ATOM 704 C C . GLN A 1 86 ? 1.275 -9.187 -7.600 1.00 88.00 86 GLN A C 1
ATOM 706 O O . GLN A 1 86 ? 2.124 -9.970 -7.173 1.00 88.00 86 GLN A O 1
ATOM 711 N N . GLN A 1 87 ? 1.599 -8.072 -8.256 1.00 86.44 87 GLN A N 1
ATOM 712 C CA . GLN A 1 87 ? 2.952 -7.635 -8.610 1.00 86.44 87 GLN A CA 1
ATOM 713 C C . GLN A 1 87 ? 3.881 -7.455 -7.391 1.00 86.44 87 GLN A C 1
ATOM 715 O O . GLN A 1 87 ? 5.100 -7.594 -7.523 1.00 86.44 87 GLN A O 1
ATOM 720 N N . ILE A 1 88 ? 3.315 -7.132 -6.221 1.00 89.00 88 ILE A N 1
ATOM 721 C CA . ILE A 1 88 ? 4.040 -6.857 -4.968 1.00 89.00 88 ILE A CA 1
ATOM 722 C C . ILE A 1 88 ? 3.630 -7.825 -3.854 1.00 89.00 88 ILE A C 1
ATOM 724 O O . ILE A 1 88 ? 4.462 -8.157 -3.007 1.00 89.00 88 ILE A O 1
ATOM 728 N N . MET A 1 89 ? 2.401 -8.354 -3.893 1.00 89.56 89 MET A N 1
ATOM 729 C CA . MET A 1 89 ? 1.869 -9.305 -2.914 1.00 89.56 89 MET A CA 1
ATOM 730 C C . MET A 1 89 ? 2.841 -10.455 -2.635 1.00 89.56 89 MET A C 1
ATOM 732 O O . MET A 1 89 ? 3.119 -10.748 -1.476 1.00 89.56 89 MET A O 1
ATOM 736 N N . GLY A 1 90 ? 3.416 -11.072 -3.674 1.00 87.62 90 GLY A N 1
ATOM 737 C CA . GLY A 1 90 ? 4.340 -12.200 -3.506 1.00 87.62 90 GLY A CA 1
ATOM 738 C C . GLY A 1 90 ? 5.611 -11.850 -2.719 1.00 87.62 90 GLY A C 1
ATOM 739 O O . GLY A 1 90 ? 6.092 -12.662 -1.930 1.00 87.62 90 GLY A O 1
ATOM 740 N N . ILE A 1 91 ? 6.131 -10.629 -2.884 1.00 88.19 91 ILE A N 1
ATOM 741 C CA . ILE A 1 91 ? 7.330 -10.148 -2.178 1.00 88.19 91 ILE A CA 1
ATOM 742 C C . ILE A 1 91 ? 7.017 -9.957 -0.692 1.00 88.19 91 ILE A C 1
ATOM 744 O O . ILE A 1 91 ? 7.781 -10.395 0.171 1.00 88.19 91 ILE A O 1
ATOM 748 N N . VAL A 1 92 ? 5.883 -9.315 -0.400 1.00 88.25 92 VAL A N 1
ATOM 749 C CA . VAL A 1 92 ? 5.450 -9.013 0.969 1.00 88.25 92 VAL A CA 1
ATOM 750 C C . VAL A 1 92 ? 5.059 -10.29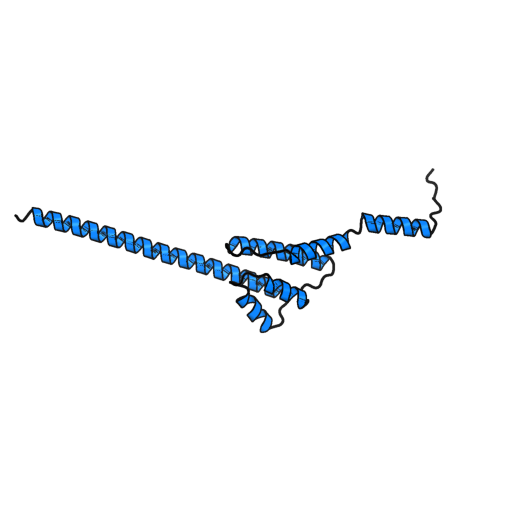6 1.704 1.00 88.25 92 VAL A C 1
ATOM 752 O O . VAL A 1 92 ? 5.531 -10.520 2.817 1.00 88.25 92 VAL A O 1
ATOM 755 N N . PHE A 1 93 ? 4.284 -11.175 1.061 1.00 88.12 93 PHE A N 1
ATOM 756 C CA . PHE A 1 93 ? 3.870 -12.465 1.615 1.00 88.12 93 PHE A CA 1
ATOM 757 C C . PHE A 1 93 ? 5.071 -13.335 1.984 1.00 88.12 93 PHE A C 1
ATOM 759 O O . PHE A 1 93 ? 5.160 -13.819 3.110 1.00 88.12 93 PHE A O 1
ATOM 766 N N . LYS A 1 94 ? 6.041 -13.481 1.071 1.00 87.56 94 LYS A N 1
ATOM 767 C CA . LYS A 1 94 ? 7.251 -14.271 1.329 1.00 87.56 94 LYS A CA 1
ATOM 768 C C . LYS A 1 94 ? 8.013 -13.750 2.550 1.00 87.56 94 LYS A C 1
ATOM 770 O O . LYS A 1 94 ? 8.357 -14.523 3.436 1.00 87.56 94 LYS A O 1
ATOM 775 N N . LYS A 1 95 ? 8.222 -12.433 2.633 1.00 84.94 95 LYS A N 1
ATOM 776 C CA . LYS A 1 95 ? 8.939 -11.811 3.757 1.00 84.94 95 LYS A CA 1
ATOM 777 C C . LYS A 1 95 ? 8.188 -11.897 5.086 1.00 84.94 95 LYS A C 1
ATOM 779 O O . LYS A 1 95 ? 8.846 -11.865 6.124 1.00 84.94 95 LYS A O 1
ATOM 784 N N . HIS A 1 96 ? 6.857 -11.961 5.057 1.00 85.94 96 HIS A N 1
ATOM 785 C CA . HIS A 1 96 ? 6.033 -12.186 6.245 1.00 85.94 96 HIS A CA 1
ATOM 786 C C . HIS A 1 96 ? 6.080 -13.647 6.704 1.00 85.94 96 HIS A C 1
ATOM 788 O O . HIS A 1 96 ? 6.181 -13.916 7.889 1.00 85.94 96 HIS A O 1
ATOM 794 N N . HIS A 1 97 ? 6.070 -14.599 5.772 1.00 82.12 97 HIS A N 1
ATOM 795 C CA . HIS A 1 97 ? 6.148 -16.021 6.107 1.00 82.12 97 HIS A CA 1
ATOM 796 C C . HIS A 1 97 ? 7.530 -16.428 6.655 1.00 82.12 97 HIS A C 1
ATOM 798 O O . HIS A 1 97 ? 7.651 -17.385 7.413 1.00 82.12 97 HIS A O 1
ATOM 804 N N . GLU A 1 98 ? 8.597 -15.733 6.258 1.00 82.75 98 GLU A N 1
ATOM 805 C CA . GLU A 1 98 ? 9.956 -15.986 6.761 1.00 82.75 98 GLU A CA 1
ATOM 806 C C . GLU A 1 98 ? 10.162 -15.511 8.207 1.00 82.75 98 GLU A C 1
ATOM 808 O O . GLU A 1 98 ? 11.012 -16.042 8.918 1.00 82.75 98 GLU A O 1
ATOM 813 N N . GLN A 1 99 ? 9.421 -14.490 8.634 1.00 77.00 99 GLN A N 1
ATOM 814 C CA . GLN A 1 99 ? 9.550 -13.877 9.949 1.00 77.00 99 GLN A CA 1
ATOM 815 C C . GLN A 1 99 ? 8.229 -13.192 10.286 1.00 77.00 99 GLN A C 1
ATOM 817 O O . GLN A 1 99 ? 7.780 -12.359 9.499 1.00 77.00 99 GLN A O 1
ATOM 822 N N . ASP A 1 100 ? 7.649 -13.490 11.452 1.00 78.94 100 ASP A N 1
ATOM 823 C CA . ASP A 1 100 ? 6.416 -12.859 11.941 1.00 78.94 100 ASP A CA 1
ATOM 824 C C . ASP A 1 100 ? 6.611 -11.348 12.133 1.00 78.94 100 ASP A C 1
ATOM 826 O O . ASP A 1 100 ? 6.981 -10.850 13.197 1.00 78.94 100 ASP A O 1
ATOM 830 N N . ARG A 1 101 ? 6.416 -10.615 11.039 1.00 86.69 101 ARG A N 1
ATOM 831 C CA . ARG A 1 101 ? 6.614 -9.169 10.952 1.00 86.69 101 ARG A CA 1
ATOM 832 C C . ARG A 1 101 ? 5.377 -8.415 11.402 1.00 86.69 101 ARG A C 1
ATOM 834 O O . ARG A 1 101 ? 4.245 -8.807 11.125 1.00 86.69 101 ARG A O 1
ATOM 841 N N . THR A 1 102 ? 5.616 -7.271 12.021 1.00 90.75 102 THR A N 1
ATOM 842 C CA . THR A 1 102 ? 4.585 -6.309 12.408 1.00 90.75 102 THR A CA 1
ATOM 843 C C . THR A 1 102 ? 3.979 -5.611 11.191 1.00 90.75 102 THR A C 1
ATOM 845 O O . THR A 1 102 ?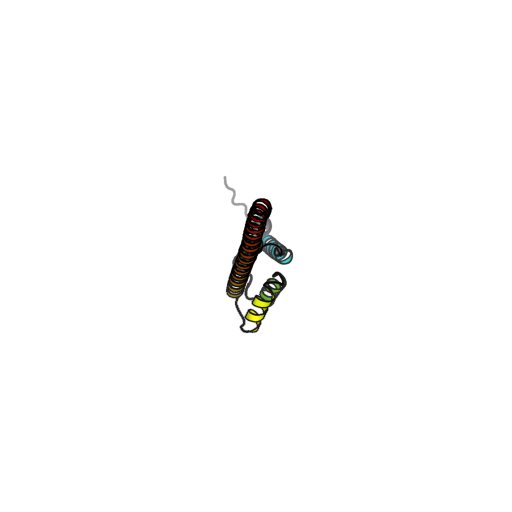 4.588 -5.532 10.121 1.00 90.75 102 THR A O 1
ATOM 848 N N . PHE A 1 103 ? 2.798 -5.015 11.366 1.00 90.88 103 PHE A N 1
ATOM 849 C CA . PHE A 1 103 ? 2.149 -4.235 10.308 1.00 90.88 103 PHE A CA 1
ATOM 850 C C . PHE A 1 103 ? 3.059 -3.127 9.766 1.00 90.88 103 PHE A C 1
ATOM 852 O O . PHE A 1 103 ? 3.167 -2.942 8.558 1.00 90.88 103 PHE A O 1
ATOM 859 N N . GLN A 1 104 ? 3.763 -2.421 10.653 1.00 90.94 104 GLN A N 1
ATOM 860 C CA . GLN A 1 104 ? 4.663 -1.336 10.268 1.00 90.94 104 GLN A CA 1
ATOM 861 C C . GLN A 1 104 ? 5.829 -1.831 9.397 1.00 90.94 104 GLN A C 1
ATOM 863 O O . GLN A 1 104 ? 6.200 -1.171 8.426 1.00 90.94 104 GLN A O 1
ATOM 868 N N . GLU A 1 105 ? 6.386 -3.002 9.703 1.00 91.75 105 GLU A N 1
ATOM 869 C CA . GLU A 1 105 ? 7.437 -3.611 8.885 1.00 91.75 105 GLU A CA 1
ATOM 870 C C . GLU A 1 105 ? 6.906 -4.059 7.523 1.00 91.75 105 GLU A C 1
ATOM 872 O O . GLU A 1 105 ? 7.573 -3.843 6.511 1.00 91.75 105 GLU A O 1
ATOM 877 N N . LEU A 1 106 ? 5.699 -4.634 7.468 1.00 92.25 106 LEU A N 1
ATOM 878 C CA . LEU A 1 106 ? 5.061 -5.000 6.200 1.00 92.25 106 LEU A CA 1
ATOM 879 C C . LEU A 1 106 ? 4.787 -3.780 5.325 1.00 92.25 106 LEU A C 1
ATOM 881 O O . LEU A 1 106 ? 5.030 -3.830 4.119 1.00 92.25 106 LEU A O 1
ATOM 885 N N . VAL A 1 107 ? 4.345 -2.672 5.917 1.00 93.12 107 VAL A N 1
ATOM 886 C CA . VAL A 1 107 ? 4.182 -1.396 5.212 1.00 93.12 107 VAL A CA 1
ATOM 887 C C . VAL A 1 107 ? 5.519 -0.940 4.629 1.00 93.12 107 VAL A C 1
ATOM 889 O O . VAL A 1 107 ? 5.584 -0.646 3.439 1.00 93.12 107 VAL A O 1
ATOM 892 N N . GLY A 1 108 ? 6.600 -0.958 5.416 1.00 92.25 108 GLY A N 1
ATOM 893 C CA . GLY A 1 108 ? 7.938 -0.595 4.935 1.00 92.25 108 GLY A CA 1
ATOM 894 C C . GLY A 1 108 ? 8.425 -1.481 3.783 1.00 92.25 108 GLY A C 1
ATOM 895 O O . GLY A 1 108 ? 8.960 -0.986 2.793 1.00 92.25 108 GLY A O 1
ATOM 896 N N . ILE A 1 109 ? 8.185 -2.792 3.862 1.00 92.00 109 ILE A N 1
ATOM 897 C CA . ILE A 1 109 ? 8.495 -3.726 2.771 1.00 92.00 109 ILE A CA 1
ATOM 898 C C . ILE A 1 109 ? 7.675 -3.399 1.523 1.00 92.00 109 ILE A C 1
ATOM 900 O O . ILE A 1 109 ? 8.218 -3.414 0.420 1.00 92.00 109 ILE A O 1
ATOM 904 N N . THR A 1 110 ? 6.390 -3.095 1.692 1.00 93.06 110 THR A N 1
ATOM 905 C CA . THR A 1 110 ? 5.490 -2.758 0.585 1.00 93.06 110 THR A CA 1
ATOM 906 C C . THR A 1 110 ? 5.945 -1.472 -0.106 1.00 93.06 110 THR A C 1
ATOM 908 O O . THR A 1 110 ? 6.067 -1.459 -1.327 1.00 93.06 110 THR A O 1
ATOM 911 N N . PHE A 1 111 ? 6.299 -0.428 0.654 1.00 93.31 111 PHE A N 1
ATOM 912 C CA . PHE A 1 111 ? 6.876 0.808 0.112 1.00 93.31 111 PHE A CA 1
ATOM 913 C C . PHE A 1 111 ? 8.143 0.549 -0.700 1.00 93.31 111 PHE A C 1
ATOM 915 O O . PHE A 1 111 ? 8.255 1.013 -1.834 1.00 93.31 111 PHE A O 1
ATOM 922 N N . ASN A 1 112 ? 9.075 -0.229 -0.149 1.00 92.88 112 ASN A N 1
ATOM 923 C CA . ASN A 1 112 ? 10.321 -0.554 -0.837 1.00 92.88 112 ASN A CA 1
ATOM 924 C C . ASN A 1 112 ? 10.065 -1.337 -2.129 1.00 92.88 112 ASN A C 1
ATOM 926 O O . ASN A 1 112 ? 10.683 -1.047 -3.148 1.00 92.88 112 ASN A O 1
ATOM 930 N N . ALA A 1 113 ? 9.126 -2.285 -2.108 1.00 92.12 113 ALA A N 1
ATOM 931 C CA . ALA A 1 113 ? 8.754 -3.050 -3.291 1.00 92.12 113 ALA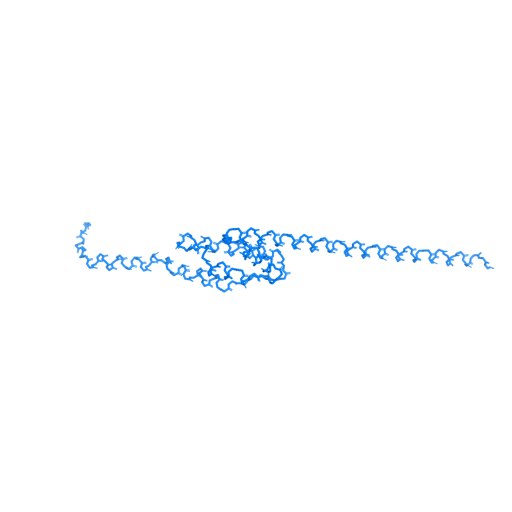 A CA 1
ATOM 932 C C . ALA A 1 113 ? 8.115 -2.162 -4.375 1.00 92.12 113 ALA A C 1
ATOM 934 O O . ALA A 1 113 ? 8.454 -2.304 -5.548 1.00 92.12 113 ALA A O 1
ATOM 935 N N . ILE A 1 114 ? 7.244 -1.216 -4.003 1.00 91.69 114 ILE A N 1
ATOM 936 C CA . IL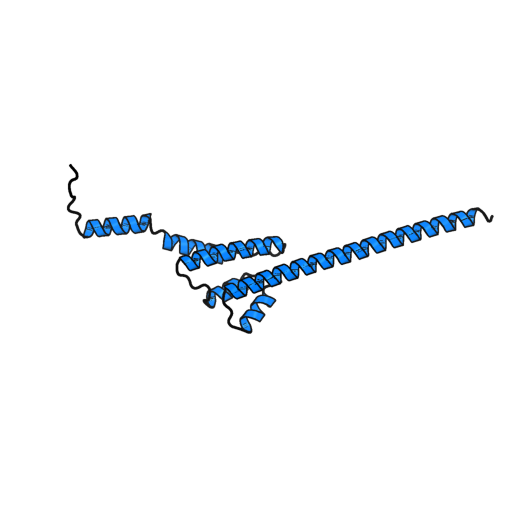E A 1 114 ? 6.671 -0.233 -4.939 1.00 91.69 114 ILE A CA 1
ATOM 937 C C . ILE A 1 114 ? 7.778 0.637 -5.547 1.00 91.69 114 ILE A C 1
ATOM 939 O O . ILE A 1 114 ? 7.838 0.800 -6.767 1.00 91.69 114 ILE A O 1
ATOM 943 N N . ALA A 1 115 ? 8.676 1.166 -4.713 1.00 90.19 115 ALA A N 1
ATOM 944 C CA . ALA A 1 115 ? 9.776 2.017 -5.157 1.00 90.19 115 ALA A CA 1
ATOM 945 C C . ALA A 1 115 ? 10.730 1.275 -6.108 1.00 90.19 115 ALA A C 1
ATOM 947 O O . ALA A 1 115 ? 11.104 1.809 -7.153 1.00 90.19 115 ALA A O 1
ATOM 948 N N . GLU A 1 116 ? 11.075 0.025 -5.787 1.00 90.69 116 GLU A N 1
ATOM 949 C CA . GLU A 1 116 ? 11.896 -0.836 -6.639 1.00 90.69 116 GLU A CA 1
ATOM 950 C C . GLU A 1 116 ? 11.229 -1.062 -8.001 1.00 90.69 116 GLU A C 1
ATOM 952 O O . GLU A 1 116 ? 11.860 -0.868 -9.042 1.00 90.69 116 GLU A O 1
ATOM 957 N N . LYS A 1 117 ? 9.937 -1.412 -8.019 1.00 89.69 117 LYS A N 1
ATOM 958 C CA . LYS A 1 117 ? 9.197 -1.639 -9.267 1.00 89.69 117 LYS A CA 1
ATOM 959 C C . LYS A 1 117 ? 9.108 -0.381 -10.129 1.00 89.69 117 LYS A C 1
ATOM 961 O O . LYS A 1 117 ? 9.361 -0.464 -11.330 1.00 89.69 117 LYS A O 1
ATOM 966 N N . ARG A 1 118 ? 8.863 0.785 -9.524 1.00 88.25 118 ARG A N 1
ATOM 967 C CA . ARG A 1 118 ? 8.868 2.078 -10.229 1.00 88.25 118 ARG A CA 1
ATOM 968 C C . ARG A 1 118 ? 10.234 2.386 -10.852 1.00 88.25 118 ARG A C 1
ATOM 970 O O . ARG A 1 118 ? 10.313 2.826 -12.001 1.00 88.25 118 ARG A O 1
ATOM 977 N N . ALA A 1 119 ? 11.320 2.146 -10.117 1.00 89.38 119 ALA A N 1
ATOM 978 C CA . ALA A 1 119 ? 12.676 2.362 -10.618 1.00 89.38 119 ALA A CA 1
ATOM 979 C C . ALA A 1 119 ? 13.010 1.434 -11.800 1.00 89.38 119 ALA A C 1
ATOM 981 O O . ALA A 1 119 ? 13.597 1.876 -12.791 1.00 89.38 119 ALA A O 1
ATOM 982 N N . LEU A 1 120 ? 12.596 0.165 -11.729 1.00 89.25 120 LEU A N 1
ATOM 983 C CA . LEU A 1 120 ? 12.775 -0.803 -12.814 1.00 89.25 120 LEU A CA 1
ATOM 984 C C . LEU A 1 120 ? 12.001 -0.407 -14.076 1.00 89.25 120 LEU A C 1
ATOM 986 O O . LEU A 1 120 ? 12.570 -0.449 -15.168 1.00 89.25 120 LEU A O 1
ATOM 990 N N . GLU A 1 121 ? 10.748 0.026 -13.934 1.00 88.50 121 GLU A N 1
ATOM 991 C CA . GLU A 1 121 ? 9.936 0.513 -15.053 1.00 88.50 121 GLU A CA 1
ATOM 992 C C . GLU A 1 121 ? 10.596 1.724 -15.729 1.00 88.50 121 GLU A C 1
ATOM 994 O O . GLU A 1 121 ? 10.757 1.767 -16.953 1.00 88.50 121 GLU A O 1
ATOM 999 N N . SER A 1 122 ? 11.080 2.673 -14.928 1.00 86.62 122 SER A N 1
ATOM 1000 C CA . SER A 1 122 ? 11.775 3.866 -15.421 1.00 86.62 122 SER A CA 1
ATOM 1001 C C . SER A 1 122 ? 13.046 3.487 -16.196 1.00 86.62 122 SER A C 1
ATOM 1003 O O . SER A 1 122 ? 13.251 3.925 -17.328 1.00 86.62 122 SER A O 1
ATOM 1005 N N . ALA A 1 123 ? 13.856 2.569 -15.662 1.00 89.75 123 ALA A N 1
ATOM 1006 C CA . ALA A 1 123 ? 15.048 2.068 -16.343 1.00 89.75 123 ALA A CA 1
ATOM 1007 C C . ALA A 1 123 ? 14.724 1.314 -17.649 1.00 89.75 123 ALA A C 1
ATOM 1009 O O . ALA A 1 123 ? 15.472 1.397 -18.630 1.00 89.75 123 ALA A O 1
ATOM 1010 N N . GLU A 1 124 ? 13.620 0.566 -17.693 1.00 88.44 124 GLU A N 1
ATOM 1011 C CA . GLU A 1 124 ? 13.193 -0.155 -18.891 1.00 88.44 124 GLU A CA 1
ATOM 1012 C C . GLU A 1 124 ? 12.697 0.798 -19.986 1.00 88.44 124 GLU A C 1
ATOM 1014 O O . GLU A 1 124 ? 13.064 0.642 -21.159 1.00 88.44 124 GLU A O 1
ATOM 1019 N N . THR A 1 125 ? 11.908 1.813 -19.626 1.00 87.75 125 THR A N 1
ATOM 1020 C CA . THR A 1 125 ? 11.457 2.836 -20.580 1.00 87.75 125 THR A CA 1
ATOM 1021 C C . THR A 1 125 ? 12.637 3.610 -21.168 1.00 87.75 125 THR A C 1
ATOM 1023 O O . THR A 1 125 ? 12.710 3.763 -22.392 1.00 87.75 125 THR A O 1
ATOM 1026 N N . GLU A 1 126 ? 13.623 3.985 -20.349 1.00 88.88 126 GLU A N 1
ATOM 1027 C CA . GLU A 1 126 ? 14.859 4.620 -20.810 1.00 88.88 126 GLU A CA 1
ATOM 1028 C C . GLU A 1 126 ? 15.647 3.737 -21.779 1.00 88.88 126 GLU A C 1
ATOM 1030 O O . GLU A 1 126 ? 16.073 4.204 -22.840 1.00 88.88 126 GLU A O 1
ATOM 1035 N N . LYS A 1 127 ? 15.828 2.449 -21.456 1.00 90.81 127 LYS A N 1
ATOM 1036 C CA . LYS A 1 127 ? 16.494 1.493 -22.354 1.00 90.81 127 LYS A CA 1
ATOM 1037 C C . LYS A 1 127 ? 15.764 1.411 -23.694 1.00 90.81 127 LYS A C 1
ATOM 1039 O O . LYS A 1 127 ? 16.395 1.540 -24.743 1.00 90.81 127 LYS A O 1
ATOM 1044 N N . LYS A 1 128 ? 14.431 1.287 -23.680 1.00 89.00 128 LYS A N 1
ATOM 1045 C CA . LYS A 1 128 ? 13.599 1.243 -24.897 1.00 89.00 128 LYS A CA 1
ATOM 1046 C C . LYS A 1 128 ? 13.698 2.529 -25.721 1.00 89.00 128 LYS A C 1
ATOM 1048 O O . LYS A 1 128 ? 13.652 2.458 -26.950 1.00 89.00 128 LYS A O 1
ATOM 1053 N N . LEU A 1 129 ? 13.798 3.697 -25.087 1.00 89.19 129 LEU A N 1
ATOM 1054 C CA . LEU A 1 129 ? 13.975 4.984 -25.771 1.00 89.19 129 LEU A CA 1
ATOM 1055 C C . LEU A 1 129 ? 15.362 5.090 -26.408 1.00 89.19 129 LEU A C 1
ATOM 1057 O O . LEU A 1 129 ? 15.459 5.396 -27.596 1.00 89.19 129 LEU A O 1
ATOM 1061 N N . LYS A 1 130 ? 16.421 4.737 -25.670 1.00 90.06 130 LYS A N 1
ATOM 1062 C CA . LYS A 1 130 ? 17.799 4.703 -26.186 1.00 90.06 130 LYS A CA 1
ATOM 1063 C C . LYS A 1 130 ? 17.909 3.784 -27.405 1.00 90.06 130 LYS A C 1
ATOM 1065 O O . LYS A 1 130 ? 18.388 4.214 -28.451 1.00 90.06 130 LYS A O 1
ATOM 1070 N N . THR A 1 131 ? 17.376 2.562 -27.334 1.00 89.94 131 THR A N 1
ATOM 1071 C CA . THR A 1 131 ? 17.379 1.627 -28.473 1.00 89.94 131 THR A CA 1
ATOM 1072 C C . THR A 1 131 ? 16.589 2.158 -29.672 1.00 89.94 131 THR A C 1
ATOM 1074 O O . THR A 1 131 ? 17.032 2.008 -30.812 1.00 89.94 131 THR A O 1
ATOM 1077 N N . ARG A 1 132 ? 15.428 2.792 -29.450 1.00 89.00 132 ARG A N 1
ATOM 1078 C CA . ARG A 1 132 ? 14.638 3.410 -30.529 1.00 89.00 132 ARG A CA 1
ATOM 1079 C C . ARG A 1 132 ? 15.396 4.555 -31.201 1.00 89.00 132 ARG A C 1
ATOM 1081 O O . ARG A 1 132 ? 15.405 4.615 -32.428 1.00 89.00 132 ARG A O 1
ATOM 1088 N N . ASN A 1 133 ? 16.063 5.404 -30.426 1.00 90.81 133 ASN A N 1
ATOM 1089 C CA . ASN A 1 133 ? 16.839 6.530 -30.944 1.00 90.81 133 ASN A CA 1
ATOM 1090 C C . ASN A 1 133 ? 18.048 6.059 -31.761 1.00 90.81 133 ASN A C 1
ATOM 1092 O O . ASN A 1 133 ? 18.213 6.511 -32.890 1.00 90.81 133 ASN A O 1
ATOM 1096 N N . ILE A 1 134 ? 18.804 5.071 -31.266 1.00 91.75 134 ILE A N 1
ATOM 1097 C CA . ILE A 1 134 ? 19.928 4.465 -32.004 1.00 91.75 134 ILE A CA 1
ATOM 1098 C C . ILE A 1 134 ? 19.448 3.880 -33.340 1.00 91.75 134 ILE A C 1
ATOM 1100 O O . ILE A 1 134 ? 20.051 4.110 -34.383 1.00 91.75 134 ILE A O 1
ATOM 1104 N N . ARG A 1 135 ? 18.314 3.163 -33.350 1.00 87.75 135 ARG A N 1
ATOM 1105 C CA . ARG A 1 135 ? 17.739 2.617 -34.594 1.00 87.75 135 ARG A CA 1
ATOM 1106 C C . ARG A 1 135 ? 17.338 3.707 -35.590 1.00 87.75 135 ARG A C 1
ATOM 1108 O O . ARG A 1 135 ? 17.455 3.479 -36.792 1.00 87.75 135 ARG A O 1
ATOM 1115 N N . ARG A 1 136 ? 16.842 4.856 -35.120 1.00 88.19 136 ARG A N 1
ATOM 1116 C CA . ARG A 1 136 ? 16.505 6.001 -35.985 1.00 88.19 136 ARG A CA 1
ATOM 1117 C C . ARG A 1 136 ? 17.765 6.635 -36.569 1.00 88.19 136 ARG A C 1
ATOM 1119 O O . ARG A 1 136 ? 17.826 6.776 -37.784 1.00 88.19 136 ARG A O 1
ATOM 1126 N N . GLN A 1 137 ? 18.775 6.896 -35.740 1.00 87.62 137 GLN A N 1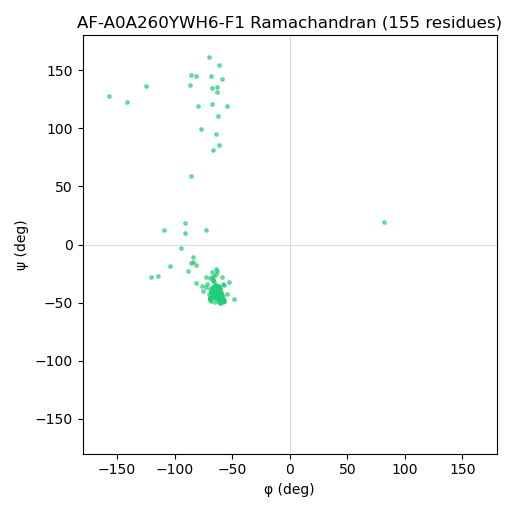
ATOM 1127 C CA . GLN A 1 137 ? 20.066 7.439 -36.179 1.00 87.62 137 GLN A CA 1
ATOM 1128 C C . GLN A 1 137 ? 20.739 6.535 -37.218 1.00 87.62 137 GLN A C 1
ATOM 1130 O O . GLN A 1 137 ? 21.070 6.992 -38.307 1.00 87.62 137 GLN A O 1
ATOM 1135 N N . ASN A 1 138 ? 20.824 5.229 -36.951 1.00 91.25 138 ASN A N 1
ATOM 1136 C CA . ASN A 1 138 ? 21.419 4.274 -37.891 1.00 91.25 138 ASN A CA 1
ATOM 1137 C C . ASN A 1 138 ? 20.673 4.234 -39.234 1.00 91.25 138 ASN A C 1
ATOM 1139 O O . ASN A 1 138 ? 21.295 4.099 -40.287 1.00 91.25 138 ASN A O 1
ATOM 1143 N N . LYS A 1 139 ? 19.336 4.358 -39.220 1.00 90.44 139 LYS A N 1
ATOM 1144 C CA . LYS A 1 139 ? 18.555 4.470 -40.458 1.00 90.44 139 LYS A CA 1
ATOM 1145 C C . LYS A 1 139 ? 18.902 5.758 -41.200 1.00 90.44 139 LYS A C 1
ATOM 1147 O O . LYS A 1 139 ? 19.175 5.692 -42.392 1.00 90.44 139 LYS A O 1
ATOM 1152 N N . GLU A 1 140 ? 18.900 6.906 -40.529 1.00 90.75 140 GLU A N 1
ATOM 1153 C CA . GLU A 1 140 ? 19.209 8.207 -41.142 1.00 90.75 140 GLU A CA 1
ATOM 1154 C C . GLU A 1 140 ? 20.620 8.252 -41.747 1.00 90.75 140 GLU A C 1
ATOM 1156 O O . GLU A 1 140 ? 20.796 8.739 -42.866 1.00 90.75 140 GLU A O 1
ATOM 1161 N N . GLU A 1 141 ? 21.615 7.676 -41.070 1.00 90.00 141 GLU A N 1
ATOM 1162 C CA . GLU A 1 141 ? 22.974 7.539 -41.598 1.00 90.00 141 GLU A CA 1
ATOM 1163 C C . GLU A 1 141 ? 23.034 6.635 -42.835 1.00 90.00 141 GLU A C 1
ATOM 1165 O O . GLU A 1 141 ? 23.690 6.983 -43.820 1.00 90.00 141 GLU A O 1
ATOM 1170 N N . ALA A 1 142 ? 22.324 5.502 -42.827 1.00 90.19 142 ALA A N 1
ATOM 1171 C CA . ALA A 1 142 ? 22.238 4.616 -43.987 1.00 90.19 142 ALA A CA 1
ATOM 1172 C C . ALA A 1 142 ? 21.568 5.309 -45.188 1.00 90.19 142 ALA A C 1
ATOM 1174 O O . ALA A 1 142 ? 22.077 5.228 -46.307 1.00 90.19 142 ALA A O 1
ATOM 1175 N N . TRP A 1 143 ? 20.480 6.054 -44.956 1.00 88.56 143 TRP A N 1
ATOM 1176 C CA . TRP A 1 143 ? 19.817 6.867 -45.983 1.00 88.56 143 TRP A CA 1
ATOM 1177 C C . TRP A 1 143 ? 20.742 7.952 -46.548 1.00 88.56 143 TRP A C 1
ATOM 1179 O O . TRP A 1 143 ? 20.782 8.148 -47.765 1.00 88.56 143 TRP A O 1
ATOM 1189 N N . ARG A 1 144 ? 21.520 8.639 -45.698 1.00 89.12 144 ARG A N 1
ATOM 1190 C CA . ARG A 1 144 ? 22.520 9.626 -46.142 1.00 89.12 144 ARG A CA 1
ATOM 1191 C C . ARG A 1 144 ? 23.584 8.992 -47.032 1.00 89.12 144 ARG A C 1
ATOM 1193 O O . ARG A 1 144 ? 23.808 9.498 -48.129 1.00 89.12 144 ARG A O 1
ATOM 1200 N N . LYS A 1 145 ? 24.181 7.877 -46.599 1.00 88.81 145 LYS A N 1
ATOM 1201 C CA . LYS A 1 145 ? 25.204 7.153 -47.372 1.00 88.81 145 LYS A CA 1
ATOM 1202 C C . LYS A 1 145 ? 24.669 6.669 -48.720 1.00 88.81 145 LYS A C 1
ATOM 1204 O O . LYS A 1 145 ? 25.339 6.827 -49.734 1.00 88.81 145 LYS A O 1
ATOM 1209 N N . ALA A 1 146 ? 23.443 6.144 -48.759 1.00 87.00 146 ALA A N 1
ATOM 1210 C CA . ALA A 1 146 ? 22.807 5.720 -50.007 1.00 87.00 146 ALA A CA 1
ATOM 1211 C C . ALA A 1 146 ? 22.610 6.891 -50.988 1.00 87.00 146 ALA A C 1
ATOM 1213 O O . ALA A 1 146 ? 22.889 6.763 -52.180 1.00 87.00 146 ALA A O 1
ATOM 1214 N N . LYS A 1 147 ? 22.181 8.057 -50.488 1.00 85.94 147 LYS A N 1
ATOM 1215 C CA . LYS A 1 147 ? 22.001 9.268 -51.302 1.00 85.94 147 LYS A CA 1
ATOM 1216 C C . LYS A 1 147 ? 23.327 9.828 -51.821 1.00 85.94 147 LYS A C 1
ATOM 1218 O O . LYS A 1 147 ? 23.372 10.346 -52.932 1.00 85.94 147 LYS A O 1
ATOM 1223 N N . GLU A 1 148 ? 24.385 9.743 -51.026 1.00 82.81 148 GLU A N 1
ATOM 1224 C CA . GLU A 1 148 ? 25.730 10.178 -51.407 1.00 82.81 148 GLU A CA 1
ATOM 1225 C C . GLU A 1 148 ? 26.319 9.268 -52.492 1.00 82.81 148 GLU A C 1
ATOM 1227 O O . GLU A 1 148 ? 26.688 9.757 -53.559 1.00 82.81 148 GLU A O 1
ATOM 1232 N N . ASN A 1 149 ? 26.254 7.947 -52.308 1.00 77.75 149 ASN A N 1
ATOM 1233 C CA . ASN A 1 149 ? 26.688 6.976 -53.316 1.00 77.75 149 ASN A CA 1
ATOM 1234 C C . ASN A 1 149 ? 25.900 7.099 -54.632 1.00 77.75 149 ASN A C 1
ATOM 1236 O O . ASN A 1 149 ? 26.481 7.017 -55.712 1.00 77.75 149 ASN A O 1
ATOM 1240 N N . SER A 1 150 ? 24.591 7.367 -54.564 1.00 72.50 150 SER A N 1
ATOM 1241 C CA . SER A 1 150 ? 23.763 7.581 -55.758 1.00 72.50 150 SER A CA 1
ATOM 1242 C C . SER A 1 150 ? 24.136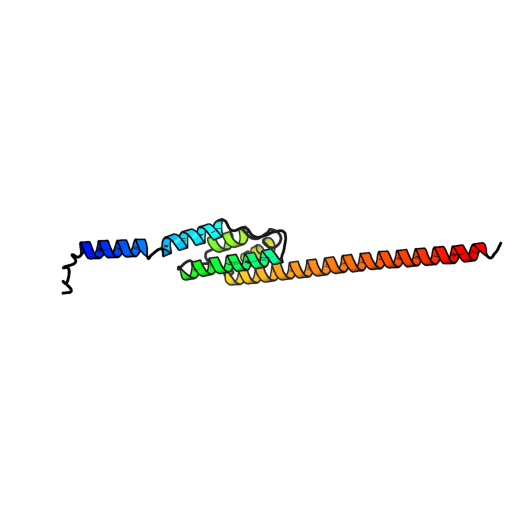 8.845 -56.539 1.00 72.50 150 SER A C 1
ATOM 1244 O O . SER A 1 150 ? 23.905 8.880 -57.743 1.00 72.50 150 SER A O 1
ATOM 1246 N N . LYS A 1 151 ? 24.694 9.881 -55.899 1.00 68.31 151 LYS A N 1
ATOM 1247 C CA . LYS A 1 151 ? 25.184 11.081 -56.599 1.00 68.31 151 LYS A CA 1
ATOM 1248 C C . LYS A 1 151 ? 26.514 10.830 -57.305 1.00 68.31 151 LYS A C 1
ATOM 1250 O O . LYS A 1 151 ? 26.722 11.358 -58.391 1.00 68.31 151 LYS A O 1
ATOM 1255 N N . VAL A 1 152 ? 27.386 10.018 -56.706 1.00 60.75 152 VAL A N 1
ATOM 1256 C CA . VAL A 1 152 ? 28.693 9.667 -57.282 1.00 60.75 152 VAL A CA 1
ATOM 1257 C C . VAL A 1 152 ? 28.530 8.819 -58.550 1.00 60.75 152 VAL A C 1
ATOM 1259 O O . VAL A 1 152 ? 29.231 9.063 -59.526 1.00 60.75 152 VAL A O 1
ATOM 1262 N N . SER A 1 153 ? 27.555 7.901 -58.605 1.00 58.06 153 SER A N 1
ATOM 1263 C CA . SER A 1 153 ? 27.286 7.113 -59.824 1.00 58.06 153 SER A CA 1
ATOM 1264 C C . SER A 1 153 ? 26.746 7.918 -61.013 1.00 58.06 153 SER A C 1
ATOM 1266 O O . SER A 1 153 ? 26.910 7.472 -62.141 1.00 58.06 153 SER A O 1
ATOM 1268 N N . VAL A 1 154 ? 26.122 9.082 -60.802 1.00 57.59 154 VAL A N 1
ATOM 1269 C CA . VAL A 1 154 ? 25.579 9.917 -61.898 1.00 57.59 154 VAL A CA 1
ATOM 1270 C C . VAL A 1 154 ? 26.666 10.779 -62.559 1.00 57.59 154 VAL A C 1
ATOM 1272 O O . VAL A 1 154 ? 26.476 11.248 -63.672 1.00 57.59 154 VAL A O 1
ATOM 1275 N N . PHE A 1 155 ? 27.816 10.965 -61.905 1.00 53.19 155 PHE A N 1
ATOM 1276 C CA . PHE A 1 155 ? 28.937 11.771 -62.411 1.00 53.19 155 PHE A CA 1
ATOM 1277 C C . PHE A 1 155 ? 30.020 10.962 -63.153 1.00 53.19 155 PHE A C 1
ATOM 1279 O O . PHE A 1 155 ? 30.986 11.551 -63.630 1.00 53.19 155 PHE A O 1
ATOM 1286 N N . LEU A 1 156 ? 29.892 9.631 -63.228 1.00 51.94 156 LEU A N 1
ATOM 1287 C CA . LEU A 1 156 ? 30.875 8.714 -63.835 1.00 51.94 156 LEU A CA 1
ATOM 1288 C C . LEU A 1 156 ? 30.409 8.087 -65.170 1.00 51.94 156 LEU A C 1
ATOM 1290 O O . LEU A 1 156 ? 31.039 7.141 -65.643 1.00 51.94 156 LEU A O 1
ATOM 1294 N N . LEU A 1 157 ? 29.330 8.602 -65.767 1.00 45.44 157 LEU A N 1
ATOM 1295 C CA . LEU A 1 157 ? 28.837 8.264 -67.111 1.00 45.44 157 LEU A CA 1
ATOM 1296 C C . LEU A 1 157 ? 28.965 9.485 -68.023 1.00 45.44 157 LEU A C 1
ATOM 1298 O O . LEU A 1 157 ? 29.337 9.284 -69.199 1.00 45.44 157 LEU A O 1
#

Secondary structure (DSSP, 8-state):
--------HHHHHHHHHHHHHHH-THHHHHHHHHHH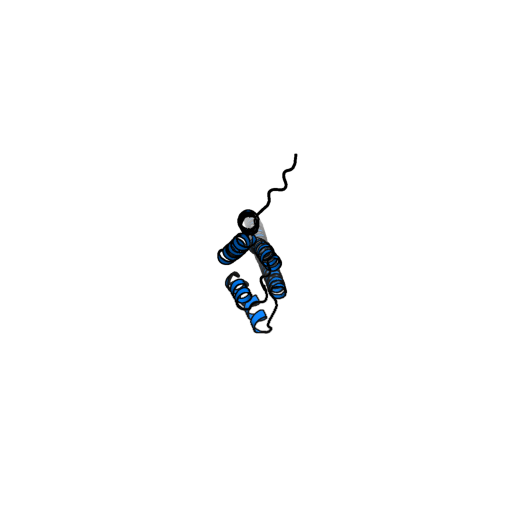HHH----SS-HHHHHHHHHHHHHHHHHHHHTT--TT-HHHHHHHHHHS-HHHHHHHHHHHHHS---HHHHHHHHHHHHHHHHHHHHHHHHHHHHHHHHHHHHHHHHHHHHHHHHHHHHT--

Organism: Caenorhabditis remanei (NCBI:txid31234)

Mean predicted aligned error: 11.71 Å

Radius of gyration: 31.48 Å; Cα contacts (8 Å, |Δi|>4): 69; chains: 1; bounding box: 64×47×109 Å

pLDDT: mean 83.47, std 11.64, range [32.28, 93.38]

Solvent-accessible surface area (backbone atoms only — not comparable to full-atom values): 8929 Å² total; per-residue (Å²): 132,88,76,80,72,83,69,46,73,65,56,49,50,54,50,50,53,49,49,40,68,73,68,57,49,62,64,61,50,48,52,48,50,52,50,51,58,73,69,53,73,56,54,79,89,40,60,68,52,29,51,54,41,50,51,53,51,49,56,51,51,53,57,39,39,78,71,75,44,72,58,68,36,69,68,51,44,50,53,54,48,72,45,42,47,75,94,46,26,62,62,46,50,52,57,39,75,76,40,95,62,45,48,70,54,51,50,52,50,46,52,52,48,42,52,51,52,47,52,51,51,53,54,49,53,51,51,55,48,52,54,52,49,51,56,49,52,56,48,54,52,49,53,50,51,53,54,52,54,57,54,57,63,70,75,77,117

Foldseek 3Di:
DPPPDPQDPVNVVVVVVVCCVVPVCLVVLLVVLVVCLLPQAADDPDLVSNLVSLVVNVVSLVVNVVSPDACLDPVNLVSVLVRDHPQQSVQLVVVCVVDSDGPVVSSVSSNVSSVVVVVVVVVVVVVVVVVVVVVVVVVVVVVVVVVVVVVVVVVPD

Nearest PDB structures (foldseek):
  8eq8-assembly1_B  TM=2.707E-01  e=7.345E+00  Homo sapiens

Sequence (157 aa):
MLQSVSLSEEDYHALRDSLERQYNRDKDTKQNLIHQLNKFSFSEDSYEDMEKDLNKYCSTAYSLRSKGCSLNDSFFLNSFIAKLPQQIMGIVFKKHHEQDRTFQELVGITFNAIAEKRALESAETEKKLKTRNIRRQNKEEAWRKAKENSKVSVFLL